Protein AF-A0A060C043-F1 (afdb_monomer_lite)

Sequence (133 aa):
FRLAREWHRTLWEQGVATDIVGVEADLSEYSVVIVPGVVIDYPQLAERARGAAERGAQVIVVTPTALITPELEALRGGYLGSWRELLGVTVTDLYGLTAGDYEHDPAAVARVRTEQTDVRDGLVNRLSRAVVT

InterPro domains:
  IPR013738 Beta-galactosidase trimerisation [PF08532] (4-99)
  IPR029062 Class I glutamine amidotransferase-like [G3DSA:3.40.50.880] (1-130)
  IPR029062 Class I glutamine amidotransferase-like [SSF52317] (2-101)

pLDDT: mean 78.13, std 23.01, range [30.61, 98.0]

Secondary structure (DSSP, 8-state):
-HHHHHHHHHHHHTT-------TTS--TT-SEEEEE---B--HHHHHHHHHHHHTT-EEEEESSSS-B-TTSPBPTTSBSGGGHHHHTEEE---EEEPGGGTTT-TTGGG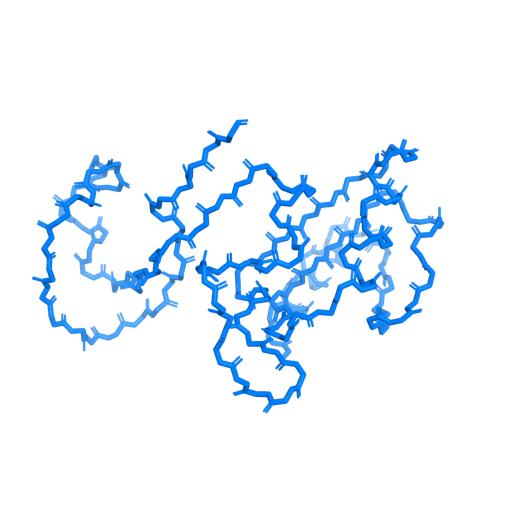T--S------S--EEE---EEE-

Radius of gyration: 16.43 Å; chains: 1; bounding box: 37×33×45 Å

Organism: NCBI:txid1017339

Structure (mmCIF, N/CA/C/O backbone):
data_AF-A0A060C043-F1
#
_entry.id   AF-A0A060C043-F1
#
loop_
_atom_site.group_PDB
_atom_site.id
_atom_site.type_symbol
_atom_site.label_atom_id
_atom_site.label_alt_id
_atom_site.label_comp_id
_atom_site.label_asym_id
_atom_site.label_entity_id
_atom_site.label_seq_id
_atom_site.pdbx_PDB_ins_code
_atom_site.Cartn_x
_atom_site.Cartn_y
_atom_site.Cartn_z
_atom_site.occupancy
_atom_site.B_iso_or_equiv
_atom_site.auth_seq_id
_atom_site.auth_comp_id
_atom_site.auth_asym_id
_atom_site.auth_atom_id
_atom_site.pdbx_PDB_model_num
ATOM 1 N N . PHE A 1 1 ? 7.066 12.088 -2.461 1.00 65.88 1 PHE A N 1
ATOM 2 C CA . PHE A 1 1 ? 6.167 11.888 -1.299 1.00 65.88 1 PHE A CA 1
ATOM 3 C C . PHE A 1 1 ? 4.818 12.626 -1.385 1.00 65.88 1 PHE A C 1
ATOM 5 O O . PHE A 1 1 ? 4.243 12.922 -0.345 1.00 65.88 1 PHE A O 1
ATOM 12 N N . ARG A 1 2 ? 4.262 12.933 -2.571 1.00 88.25 2 ARG A N 1
ATOM 13 C CA . ARG A 1 2 ? 2.961 13.633 -2.648 1.00 88.25 2 ARG A CA 1
ATOM 14 C C . ARG A 1 2 ? 1.807 12.753 -2.144 1.00 88.25 2 ARG A C 1
ATOM 16 O O . ARG A 1 2 ? 1.113 13.167 -1.228 1.00 88.25 2 ARG A O 1
ATOM 23 N N . LEU A 1 3 ? 1.693 11.528 -2.665 1.00 90.06 3 LEU A N 1
ATOM 24 C CA . LEU A 1 3 ? 0.613 10.592 -2.319 1.00 90.06 3 LEU A CA 1
ATOM 25 C C . LEU A 1 3 ? 0.541 10.310 -0.812 1.00 90.06 3 LEU A C 1
ATOM 27 O O . LEU A 1 3 ? -0.527 10.403 -0.224 1.00 90.06 3 LEU A O 1
ATOM 31 N N . ALA A 1 4 ? 1.679 10.044 -0.163 1.00 91.25 4 ALA A N 1
ATOM 32 C CA . ALA A 1 4 ? 1.723 9.832 1.287 1.00 91.25 4 ALA A CA 1
ATOM 33 C C . ALA A 1 4 ? 1.183 11.038 2.079 1.00 91.25 4 ALA A C 1
ATOM 35 O O . ALA A 1 4 ? 0.445 10.864 3.043 1.00 91.25 4 ALA A O 1
ATOM 36 N N . ARG A 1 5 ? 1.503 12.269 1.649 1.00 93.62 5 ARG A N 1
ATOM 37 C CA . ARG A 1 5 ? 0.984 13.494 2.278 1.00 93.62 5 ARG A CA 1
ATOM 38 C C . ARG A 1 5 ? -0.510 13.680 2.043 1.00 93.62 5 ARG A C 1
ATOM 40 O O . ARG A 1 5 ? -1.193 14.155 2.939 1.00 93.62 5 ARG A O 1
ATOM 47 N N . GLU A 1 6 ? -1.006 13.336 0.858 1.00 94.81 6 GLU A N 1
ATOM 48 C CA . GLU A 1 6 ? -2.434 13.422 0.534 1.00 94.81 6 GLU A CA 1
ATOM 49 C C . GLU A 1 6 ? -3.251 12.448 1.384 1.00 94.81 6 GLU A C 1
ATOM 51 O O . GLU A 1 6 ? -4.196 12.885 2.034 1.00 94.81 6 GLU A O 1
ATOM 56 N N . TRP A 1 7 ? -2.827 11.184 1.475 1.00 94.94 7 TRP A N 1
ATOM 57 C CA . TRP A 1 7 ? -3.446 10.191 2.358 1.00 94.94 7 TRP A CA 1
ATOM 58 C C . TRP A 1 7 ? -3.413 10.616 3.821 1.00 94.94 7 TRP A C 1
ATOM 60 O O . TRP A 1 7 ? -4.452 10.621 4.478 1.00 94.94 7 TRP A O 1
ATOM 70 N N . HIS A 1 8 ? -2.241 11.026 4.316 1.00 95.50 8 HIS A N 1
ATOM 71 C CA . HIS A 1 8 ? -2.107 11.503 5.689 1.00 95.50 8 HIS A CA 1
ATOM 72 C C . HIS A 1 8 ? -3.032 12.692 5.958 1.00 95.50 8 HIS A C 1
ATOM 74 O O . HIS A 1 8 ? -3.733 12.705 6.962 1.00 95.50 8 HIS A O 1
ATOM 80 N N . ARG A 1 9 ? -3.066 13.693 5.067 1.00 96.38 9 ARG A N 1
ATOM 81 C CA . ARG A 1 9 ? -3.946 14.858 5.220 1.00 96.38 9 ARG A CA 1
ATOM 82 C C . ARG A 1 9 ? -5.411 14.437 5.293 1.00 96.38 9 ARG A C 1
ATOM 84 O O . ARG A 1 9 ? -6.094 14.876 6.205 1.00 96.38 9 ARG A O 1
ATOM 91 N N . THR A 1 10 ? -5.876 13.586 4.380 1.00 96.69 10 THR A N 1
ATOM 92 C CA . THR A 1 10 ? -7.267 13.118 4.387 1.00 96.69 10 THR A CA 1
ATOM 93 C C . THR A 1 10 ? -7.603 12.378 5.680 1.00 96.69 10 THR A C 1
ATOM 95 O O . THR A 1 10 ? -8.637 12.650 6.275 1.00 96.69 10 THR A O 1
ATOM 98 N N . LEU A 1 11 ? -6.731 11.489 6.159 1.00 95.94 11 LEU A N 1
ATOM 99 C CA . LEU A 1 11 ? -6.954 10.752 7.409 1.00 95.94 11 LEU A CA 1
ATOM 100 C C . LEU A 1 11 ? -6.943 11.681 8.628 1.00 95.94 11 LEU A C 1
ATOM 102 O O . LEU A 1 11 ? -7.825 11.591 9.481 1.00 95.94 11 LEU A O 1
ATOM 106 N N . TRP A 1 12 ? -6.014 12.636 8.657 1.00 96.69 12 TRP A N 1
ATOM 107 C CA . TRP A 1 12 ? -5.928 13.656 9.697 1.00 96.69 12 TRP A CA 1
ATOM 108 C C . TRP A 1 12 ? -7.176 14.549 9.743 1.00 96.69 12 TRP A C 1
ATOM 110 O O . TRP A 1 12 ? -7.725 14.776 10.818 1.00 96.69 12 TRP A O 1
ATOM 120 N N . GLU A 1 13 ? -7.676 14.997 8.588 1.00 97.88 13 GLU A N 1
ATOM 121 C CA . GLU A 1 13 ? -8.921 15.775 8.476 1.00 97.88 13 GLU A CA 1
ATOM 122 C C . GLU A 1 13 ? -10.149 14.988 8.962 1.00 97.88 13 GLU A C 1
ATOM 124 O O . GLU A 1 13 ? -11.122 15.587 9.413 1.00 97.88 13 GLU A O 1
ATOM 129 N N . GLN A 1 14 ? -10.104 13.654 8.905 1.00 97.62 14 GLN A N 1
ATOM 130 C CA . GLN A 1 14 ? -11.138 12.767 9.450 1.00 97.62 14 GLN A CA 1
ATOM 131 C C . GLN A 1 14 ? -10.890 12.360 10.916 1.00 97.62 14 GLN A C 1
ATOM 133 O O . GLN A 1 14 ? -11.644 11.558 11.464 1.00 97.62 14 GLN A O 1
ATOM 138 N N . GLY A 1 15 ? -9.852 12.893 11.568 1.00 97.38 15 GLY A N 1
ATOM 139 C CA . GLY A 1 15 ? -9.527 12.585 12.964 1.00 97.38 15 GLY A CA 1
ATOM 140 C C . GLY A 1 15 ? -8.939 11.188 13.187 1.00 97.38 15 GLY A C 1
ATOM 141 O O . GLY A 1 15 ? -8.943 10.699 14.316 1.00 97.38 15 GLY A O 1
ATOM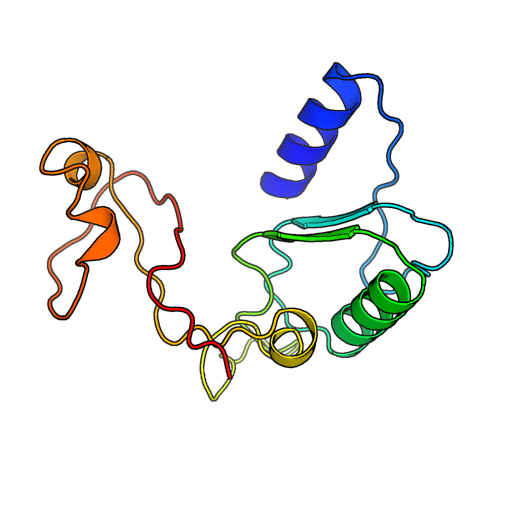 142 N N . VAL A 1 16 ? -8.434 10.536 12.138 1.00 96.88 16 VAL A N 1
ATOM 143 C CA . VAL A 1 16 ? -7.773 9.229 12.231 1.00 96.88 16 VAL A CA 1
ATOM 144 C C . VAL A 1 16 ? -6.282 9.444 12.484 1.00 96.88 16 VAL A C 1
ATOM 146 O O . VAL A 1 16 ? -5.582 10.021 11.653 1.00 96.88 16 VAL A O 1
ATOM 149 N N . ALA A 1 17 ? -5.786 8.982 13.634 1.00 95.50 17 ALA A N 1
ATOM 150 C CA . ALA A 1 17 ? -4.356 8.988 13.931 1.00 95.50 17 ALA A CA 1
ATOM 151 C C . ALA A 1 17 ? -3.629 7.944 13.068 1.00 95.50 17 ALA A C 1
ATOM 153 O O . ALA A 1 17 ? -4.086 6.808 12.945 1.00 95.50 17 ALA A O 1
ATOM 154 N N . THR A 1 18 ? -2.506 8.334 12.466 1.00 96.38 18 THR A N 1
ATOM 155 C CA . THR A 1 18 ? -1.747 7.487 11.538 1.00 96.38 18 THR A CA 1
ATOM 156 C C . THR A 1 18 ? -0.254 7.664 11.730 1.00 96.38 18 THR A C 1
ATOM 158 O O . THR A 1 18 ? 0.213 8.800 11.834 1.00 96.38 18 THR A O 1
ATOM 161 N N . ASP A 1 19 ? 0.488 6.568 11.637 1.00 96.94 19 ASP A N 1
ATOM 162 C CA . ASP A 1 19 ? 1.946 6.595 11.617 1.00 96.94 19 ASP A CA 1
ATOM 163 C C . ASP A 1 19 ? 2.476 6.588 10.179 1.00 96.94 19 ASP A C 1
ATOM 165 O O . ASP A 1 19 ? 1.931 5.929 9.292 1.00 96.94 19 ASP A O 1
ATOM 169 N N . ILE A 1 20 ? 3.579 7.305 9.945 1.00 95.75 20 ILE A N 1
ATOM 170 C CA . ILE A 1 20 ? 4.362 7.196 8.709 1.00 95.75 20 ILE A CA 1
ATOM 171 C C . ILE A 1 20 ? 5.607 6.381 9.031 1.00 95.75 20 ILE A C 1
ATOM 173 O O . ILE A 1 20 ? 6.514 6.861 9.710 1.00 95.75 20 ILE A O 1
ATOM 177 N N . VAL A 1 21 ? 5.653 5.158 8.516 1.00 96.62 21 VAL A N 1
ATOM 178 C CA . VAL A 1 21 ? 6.720 4.198 8.803 1.00 96.62 21 VAL A CA 1
ATOM 179 C C . VAL A 1 21 ? 7.554 3.879 7.561 1.00 96.62 21 VAL A C 1
ATOM 181 O O . VAL A 1 21 ? 7.132 4.101 6.424 1.00 96.62 21 VAL A O 1
ATOM 184 N N . GLY A 1 22 ? 8.777 3.391 7.779 1.00 95.19 22 GLY A N 1
ATOM 185 C CA . GLY A 1 22 ? 9.662 2.940 6.704 1.00 95.19 22 GLY A CA 1
ATOM 186 C C . GLY A 1 22 ? 9.248 1.581 6.133 1.00 95.19 22 GLY A C 1
ATOM 187 O O . GLY A 1 22 ? 8.489 0.841 6.751 1.00 95.19 22 GLY A O 1
ATOM 188 N N . VAL A 1 23 ? 9.801 1.220 4.971 1.00 95.44 23 VAL A N 1
ATOM 189 C CA . VAL A 1 23 ? 9.475 -0.045 4.279 1.00 95.44 23 VAL A CA 1
ATOM 190 C C . VAL A 1 23 ? 9.848 -1.302 5.073 1.00 95.44 23 VAL A C 1
ATOM 192 O O . VAL A 1 23 ? 9.302 -2.364 4.792 1.00 95.44 23 VAL A O 1
ATOM 195 N N . GLU A 1 24 ? 10.729 -1.186 6.073 1.00 96.88 24 GLU A N 1
ATOM 196 C CA . GLU A 1 24 ? 11.155 -2.279 6.963 1.00 96.88 24 GLU A CA 1
ATOM 197 C C . GLU A 1 24 ? 10.374 -2.376 8.279 1.00 96.88 24 GLU A C 1
ATOM 199 O O . GLU A 1 24 ? 10.691 -3.221 9.112 1.00 96.88 24 GLU A O 1
ATOM 204 N N . ALA A 1 25 ? 9.380 -1.512 8.495 1.00 97.19 25 ALA A N 1
ATOM 205 C CA . ALA A 1 25 ? 8.623 -1.505 9.739 1.00 97.19 25 ALA A CA 1
ATOM 206 C C . ALA A 1 25 ? 7.818 -2.796 9.940 1.00 97.19 25 ALA A C 1
ATOM 208 O O . ALA A 1 25 ? 7.356 -3.418 8.979 1.00 97.19 25 ALA A O 1
ATOM 209 N N . ASP A 1 26 ? 7.627 -3.169 11.207 1.00 96.81 26 ASP A N 1
ATOM 210 C CA . ASP A 1 26 ? 6.650 -4.191 11.559 1.00 96.81 26 ASP A CA 1
ATOM 211 C C . ASP A 1 26 ? 5.237 -3.653 11.304 1.00 96.81 26 ASP A C 1
ATOM 213 O O . ASP A 1 26 ? 4.910 -2.521 11.658 1.00 96.81 26 ASP A O 1
ATOM 217 N N . LEU A 1 27 ? 4.415 -4.478 10.659 1.00 97.94 27 LEU A N 1
ATOM 218 C CA . LEU A 1 27 ? 3.039 -4.158 10.296 1.00 97.94 27 LEU A CA 1
ATOM 219 C C . LEU A 1 27 ? 2.017 -4.920 11.157 1.00 97.94 27 LEU A C 1
ATOM 221 O O . LEU A 1 27 ? 0.831 -4.947 10.836 1.00 97.94 27 LEU A O 1
ATOM 225 N N . SER A 1 28 ? 2.468 -5.610 12.208 1.00 95.69 28 SER A N 1
ATOM 226 C CA . SER A 1 28 ? 1.635 -6.484 13.040 1.00 95.69 28 SER A CA 1
ATOM 227 C C . SER A 1 28 ? 0.557 -5.760 13.844 1.00 95.69 28 SER A C 1
ATOM 229 O O . SER A 1 28 ? -0.517 -6.330 14.031 1.00 95.69 28 SER A O 1
ATOM 231 N N . GLU A 1 29 ? 0.799 -4.509 14.236 1.00 95.56 29 GLU A N 1
ATOM 232 C CA . GLU A 1 29 ? -0.109 -3.721 15.080 1.00 95.56 29 GLU A CA 1
ATOM 233 C C . GLU A 1 29 ? -1.129 -2.879 14.290 1.00 95.56 29 GLU A C 1
ATOM 235 O O . GLU A 1 29 ? -2.016 -2.263 14.882 1.00 95.56 29 GLU A O 1
ATOM 240 N N . TYR A 1 30 ? -1.041 -2.849 12.956 1.00 97.62 30 TYR A N 1
ATOM 241 C CA . TYR A 1 30 ? -1.891 -1.993 12.125 1.00 97.62 30 TYR A CA 1
ATOM 242 C C . TYR A 1 30 ? -3.101 -2.741 11.559 1.00 97.62 30 TYR A C 1
ATOM 244 O O . TYR A 1 30 ? -2.962 -3.698 10.802 1.00 97.62 30 TYR A O 1
ATOM 252 N N . SER A 1 31 ? -4.304 -2.230 11.837 1.00 96.56 31 SER A N 1
ATOM 253 C CA . SER A 1 31 ? -5.555 -2.725 11.234 1.00 96.56 31 SER A CA 1
ATOM 254 C C . SER A 1 31 ? -5.754 -2.275 9.781 1.00 96.56 31 SER A C 1
ATOM 256 O O . SER A 1 31 ? -6.536 -2.876 9.046 1.00 96.56 31 SER A O 1
ATOM 258 N N . VAL A 1 32 ? -5.075 -1.204 9.361 1.00 97.38 32 VAL A N 1
ATOM 259 C CA . VAL A 1 32 ? -5.085 -0.688 7.986 1.00 97.38 32 VAL A CA 1
ATOM 260 C C . VAL A 1 32 ? -3.662 -0.300 7.599 1.00 97.38 32 VAL A C 1
ATOM 262 O O . VAL A 1 32 ? -3.016 0.471 8.305 1.00 97.38 32 VAL A O 1
ATOM 265 N N . VAL A 1 33 ? -3.193 -0.801 6.459 1.00 98.00 33 VAL A N 1
ATOM 266 C CA . VAL A 1 33 ? -1.888 -0.485 5.874 1.00 98.00 33 VAL A CA 1
ATOM 267 C C . VAL A 1 33 ? -2.106 0.145 4.506 1.00 98.00 33 VAL A C 1
ATOM 269 O O . VAL A 1 33 ? -2.744 -0.441 3.634 1.00 98.00 33 VAL A O 1
ATOM 272 N N . ILE A 1 34 ? -1.546 1.333 4.296 1.00 96.94 34 ILE A N 1
ATOM 273 C CA . ILE A 1 34 ? -1.605 2.039 3.014 1.00 96.94 34 ILE A CA 1
ATOM 274 C C . ILE A 1 34 ? -0.194 2.101 2.441 1.00 96.94 34 ILE A C 1
ATOM 276 O O . ILE A 1 34 ? 0.732 2.553 3.111 1.00 96.94 34 ILE A O 1
ATOM 280 N N . VAL A 1 35 ? -0.037 1.683 1.186 1.00 96.62 35 VAL A N 1
ATOM 281 C CA . VAL A 1 35 ? 1.227 1.698 0.438 1.00 96.62 35 VAL A CA 1
ATOM 282 C C . VAL A 1 35 ? 1.110 2.744 -0.677 1.00 96.62 35 VAL A C 1
ATOM 284 O O . VAL A 1 35 ? 0.654 2.440 -1.786 1.00 96.62 35 VAL A O 1
ATOM 287 N N . PRO A 1 36 ? 1.446 4.019 -0.393 1.00 94.12 36 PRO A N 1
ATOM 288 C CA . PRO A 1 36 ? 1.156 5.128 -1.291 1.00 94.12 36 PRO A CA 1
ATOM 289 C C . PRO A 1 36 ? 2.266 5.328 -2.333 1.00 94.12 36 PRO A C 1
ATOM 291 O O . PRO A 1 36 ? 3.068 6.260 -2.231 1.00 94.12 36 PRO A O 1
ATOM 294 N N . GLY A 1 37 ? 2.287 4.480 -3.364 1.00 91.06 37 GLY A N 1
ATOM 295 C CA . GLY A 1 37 ? 3.166 4.647 -4.525 1.00 91.06 37 GLY A CA 1
ATOM 296 C C . GLY A 1 37 ? 4.646 4.397 -4.223 1.00 91.06 37 GLY A C 1
ATOM 297 O O . GLY A 1 37 ? 5.496 5.227 -4.553 1.00 91.06 37 GLY A O 1
ATOM 298 N N . VAL A 1 38 ? 4.958 3.277 -3.562 1.00 93.75 38 VAL A N 1
ATOM 299 C CA . VAL A 1 38 ? 6.345 2.850 -3.306 1.00 93.75 38 VAL A CA 1
ATOM 300 C C . VAL A 1 38 ? 6.914 2.246 -4.588 1.00 93.75 38 VAL A C 1
ATOM 302 O O . VAL A 1 38 ? 6.747 1.064 -4.853 1.00 93.75 38 VAL A O 1
ATOM 305 N N . VAL A 1 39 ? 7.539 3.079 -5.421 1.00 92.62 39 VAL A N 1
ATOM 306 C CA . VAL A 1 39 ? 7.940 2.731 -6.801 1.00 92.62 39 VAL A CA 1
ATOM 307 C C . VAL A 1 39 ? 8.896 1.535 -6.884 1.00 92.62 39 VAL A C 1
ATOM 309 O O . VAL A 1 39 ? 8.849 0.797 -7.864 1.00 92.62 39 VAL A O 1
ATOM 312 N N . ILE A 1 40 ? 9.739 1.326 -5.876 1.00 95.12 40 ILE A N 1
ATOM 313 C CA . ILE A 1 40 ? 10.669 0.194 -5.821 1.00 95.12 40 ILE A CA 1
ATOM 314 C C . ILE A 1 40 ? 9.939 -1.044 -5.287 1.00 95.12 40 ILE A C 1
ATOM 316 O O . ILE A 1 40 ? 9.182 -0.961 -4.321 1.00 95.12 40 ILE A O 1
ATOM 320 N N . ASP A 1 41 ? 10.175 -2.192 -5.913 1.00 94.94 41 ASP A N 1
ATOM 321 C CA . ASP A 1 41 ? 9.711 -3.485 -5.433 1.00 94.94 41 ASP A CA 1
ATOM 322 C C . ASP A 1 41 ? 10.591 -3.966 -4.276 1.00 94.94 41 ASP A C 1
ATOM 324 O O . ASP A 1 41 ? 11.764 -4.291 -4.460 1.00 94.94 41 ASP A O 1
ATOM 328 N N . TYR A 1 42 ? 10.008 -3.998 -3.080 1.00 96.00 42 TYR A N 1
ATOM 329 C CA . TYR A 1 42 ? 10.609 -4.576 -1.883 1.00 96.00 42 TYR A CA 1
ATOM 330 C C . TYR A 1 42 ? 9.846 -5.859 -1.528 1.00 96.00 42 TYR A C 1
ATOM 332 O O . TYR A 1 42 ? 8.793 -5.767 -0.888 1.00 96.00 42 TYR A O 1
ATOM 340 N N . PRO A 1 43 ? 10.352 -7.052 -1.895 1.00 95.19 43 PRO A N 1
ATOM 341 C CA . PRO A 1 43 ? 9.653 -8.314 -1.647 1.00 95.19 43 PRO A CA 1
ATOM 342 C C . PRO A 1 43 ? 9.281 -8.537 -0.179 1.00 95.19 43 PRO A C 1
ATOM 344 O O . PRO A 1 43 ? 8.199 -9.025 0.131 1.00 95.19 43 PRO A O 1
ATOM 347 N N . GLN A 1 44 ? 10.143 -8.110 0.743 1.00 97.19 44 GLN A N 1
ATOM 348 C CA . GLN A 1 44 ? 9.912 -8.226 2.181 1.00 97.19 44 GLN A CA 1
ATOM 349 C C . GLN A 1 44 ? 8.763 -7.328 2.660 1.00 97.19 44 GLN A C 1
ATOM 351 O O . GLN A 1 44 ? 8.056 -7.688 3.599 1.00 97.19 44 GLN A O 1
ATOM 356 N N . LEU A 1 45 ? 8.537 -6.178 2.015 1.00 97.44 45 LEU A N 1
ATOM 357 C CA . LEU A 1 45 ? 7.391 -5.323 2.320 1.00 97.44 45 LEU A CA 1
ATOM 358 C C . LEU A 1 45 ? 6.083 -5.971 1.850 1.00 97.44 45 LEU A C 1
ATOM 360 O O . LEU A 1 45 ? 5.119 -5.978 2.613 1.00 97.44 45 LEU A O 1
ATOM 364 N N . ALA A 1 46 ? 6.054 -6.533 0.637 1.00 96.44 46 ALA A N 1
ATOM 365 C CA . ALA A 1 46 ? 4.885 -7.256 0.134 1.00 96.44 46 ALA A CA 1
ATOM 366 C C . ALA A 1 46 ? 4.546 -8.458 1.028 1.00 96.44 46 ALA A C 1
ATOM 368 O O . ALA A 1 46 ? 3.386 -8.662 1.379 1.00 96.44 46 ALA A O 1
ATOM 369 N N . GLU A 1 47 ? 5.565 -9.186 1.483 1.00 97.69 47 GLU A N 1
ATOM 370 C CA . GLU A 1 47 ? 5.413 -10.311 2.404 1.00 97.69 47 GLU A CA 1
ATOM 371 C C . GLU A 1 47 ? 4.862 -9.884 3.776 1.00 97.69 47 GLU A C 1
ATOM 373 O O . GLU A 1 47 ? 3.913 -10.480 4.289 1.00 97.69 47 GLU A O 1
ATOM 378 N N . ARG A 1 48 ? 5.384 -8.798 4.364 1.00 97.88 48 ARG A N 1
ATOM 379 C CA . ARG A 1 48 ? 4.839 -8.240 5.616 1.00 97.88 48 ARG A CA 1
ATOM 380 C C . ARG A 1 48 ? 3.395 -7.769 5.451 1.00 97.88 48 ARG A C 1
ATOM 382 O O . ARG A 1 48 ? 2.581 -7.984 6.350 1.00 97.88 48 ARG A O 1
ATOM 389 N N . ALA A 1 49 ? 3.068 -7.153 4.315 1.00 97.69 49 ALA A N 1
ATOM 390 C CA . ALA A 1 49 ? 1.708 -6.729 4.000 1.00 97.69 49 ALA A CA 1
ATOM 391 C C . ALA A 1 49 ? 0.764 -7.931 3.839 1.00 97.69 49 ALA A C 1
ATOM 393 O O . ALA A 1 49 ? -0.350 -7.902 4.359 1.00 97.69 49 ALA A O 1
ATOM 394 N N . ARG A 1 50 ? 1.225 -9.016 3.206 1.00 97.19 50 ARG A N 1
ATOM 395 C CA . ARG A 1 50 ? 0.487 -10.281 3.107 1.00 97.19 50 ARG A CA 1
ATOM 396 C C . ARG A 1 50 ? 0.203 -10.856 4.491 1.00 97.19 50 ARG A C 1
ATOM 398 O O . ARG A 1 50 ? -0.951 -11.122 4.810 1.00 97.19 50 ARG A O 1
ATOM 405 N N . GLY A 1 51 ? 1.216 -10.925 5.354 1.00 97.31 51 GLY A N 1
ATOM 406 C CA . GLY A 1 51 ? 1.033 -11.353 6.741 1.00 97.31 51 GLY A CA 1
ATOM 407 C C . GLY A 1 51 ? 0.062 -10.461 7.529 1.00 97.31 51 GLY A C 1
ATOM 408 O O . GLY A 1 51 ? -0.694 -10.963 8.357 1.00 97.31 51 GLY A O 1
ATOM 409 N N . ALA A 1 52 ? 0.045 -9.146 7.283 1.00 97.81 52 ALA A N 1
ATOM 410 C CA . ALA A 1 52 ? -0.939 -8.244 7.888 1.00 97.81 52 ALA A CA 1
ATOM 411 C C . ALA A 1 52 ? -2.365 -8.546 7.403 1.00 97.81 52 ALA A C 1
ATOM 413 O O . ALA A 1 52 ? -3.275 -8.653 8.227 1.00 97.81 52 ALA A O 1
ATOM 414 N N . ALA A 1 53 ? -2.550 -8.760 6.098 1.00 97.00 53 ALA A N 1
ATOM 415 C CA . ALA A 1 53 ? -3.840 -9.138 5.526 1.00 97.00 53 ALA A CA 1
ATOM 416 C C . ALA A 1 53 ? -4.364 -10.465 6.098 1.00 97.00 53 ALA A C 1
ATOM 418 O O . ALA A 1 53 ? -5.529 -10.556 6.476 1.00 97.00 53 ALA A O 1
ATOM 419 N N . GLU A 1 54 ? -3.497 -11.469 6.253 1.00 96.50 54 GLU A N 1
ATOM 420 C CA . GLU A 1 54 ? -3.852 -12.762 6.857 1.00 96.50 54 GLU A CA 1
ATOM 421 C C . GLU A 1 54 ? -4.298 -12.646 8.319 1.00 96.50 54 GLU A C 1
ATOM 423 O O . GLU A 1 54 ? -5.155 -13.407 8.767 1.00 96.50 54 GLU A O 1
ATOM 428 N N . ARG A 1 55 ? -3.762 -11.670 9.062 1.00 96.88 55 ARG A N 1
ATOM 429 C CA . ARG A 1 55 ? -4.210 -11.348 10.428 1.00 96.88 55 ARG A CA 1
ATOM 430 C C . ARG A 1 55 ? -5.512 -10.538 10.469 1.00 96.88 55 ARG A C 1
ATOM 432 O O . ARG A 1 55 ? -6.030 -10.297 11.556 1.00 96.88 55 ARG A O 1
ATOM 439 N N . GLY A 1 56 ? -6.044 -10.129 9.318 1.00 96.56 56 GLY A N 1
ATOM 440 C CA . GLY A 1 56 ? -7.296 -9.381 9.195 1.00 96.56 56 GLY A CA 1
ATOM 441 C C . GLY A 1 56 ? -7.134 -7.877 8.959 1.00 96.56 56 GLY A C 1
ATOM 442 O O . GLY A 1 56 ? -8.134 -7.161 8.993 1.00 96.56 56 GLY A O 1
ATOM 443 N N . ALA A 1 57 ? -5.917 -7.381 8.713 1.00 97.88 57 ALA A N 1
ATOM 444 C CA . ALA A 1 57 ? -5.716 -5.984 8.335 1.00 97.88 57 ALA A CA 1
ATOM 445 C C . ALA A 1 57 ? -6.181 -5.716 6.894 1.00 97.88 57 ALA A C 1
ATOM 447 O O . ALA A 1 57 ? -6.086 -6.575 6.017 1.00 97.88 57 ALA A O 1
ATOM 448 N N . GLN A 1 58 ? -6.627 -4.493 6.613 1.00 97.62 58 GLN A N 1
ATOM 449 C CA . GLN A 1 58 ? -6.872 -4.054 5.238 1.00 97.62 58 GLN A CA 1
ATOM 450 C C . GLN A 1 58 ? -5.594 -3.482 4.627 1.00 97.62 58 GLN A C 1
ATOM 452 O O . GLN A 1 58 ? -4.979 -2.587 5.203 1.00 97.62 58 GLN A O 1
ATOM 457 N N . VAL A 1 59 ? -5.218 -3.958 3.438 1.00 97.06 59 VAL A N 1
ATOM 458 C CA . VAL A 1 59 ? -4.043 -3.465 2.706 1.00 97.06 59 VAL A CA 1
ATOM 459 C C . VAL A 1 59 ? -4.490 -2.718 1.455 1.00 97.06 59 VAL A C 1
ATOM 461 O O . VAL A 1 59 ? -5.126 -3.286 0.570 1.00 97.06 59 VAL A O 1
ATOM 464 N N . ILE A 1 60 ? -4.135 -1.438 1.373 1.00 95.94 60 ILE A N 1
ATOM 465 C CA . ILE A 1 60 ? -4.449 -0.558 0.246 1.00 95.94 60 ILE A CA 1
ATOM 466 C C . ILE A 1 60 ? -3.153 -0.242 -0.496 1.00 95.94 60 ILE A C 1
ATOM 468 O O . ILE A 1 60 ? -2.288 0.464 0.020 1.00 95.94 60 ILE A O 1
ATOM 472 N N . VAL A 1 61 ? -3.030 -0.727 -1.731 1.00 93.25 61 VAL A N 1
ATOM 473 C CA . VAL A 1 61 ? -1.866 -0.465 -2.588 1.00 93.25 61 VAL A CA 1
ATOM 474 C C . VAL A 1 61 ? -2.241 0.533 -3.672 1.00 93.25 61 VAL A C 1
ATOM 476 O O . VAL A 1 61 ? -3.170 0.315 -4.447 1.00 93.25 61 VAL A O 1
ATOM 479 N N . VAL A 1 62 ? -1.508 1.644 -3.732 1.00 89.81 62 VAL A N 1
ATOM 480 C CA . VAL A 1 62 ? -1.787 2.740 -4.665 1.00 89.81 62 VAL A CA 1
ATOM 481 C C . VAL A 1 62 ? -0.707 2.790 -5.737 1.00 89.81 62 VAL A C 1
ATOM 483 O O . VAL A 1 62 ? 0.486 2.670 -5.453 1.00 89.81 62 VAL A O 1
ATOM 486 N N . THR A 1 63 ? -1.118 2.989 -6.987 1.00 82.88 63 THR A N 1
ATOM 487 C CA . THR A 1 63 ? -0.183 3.221 -8.096 1.00 82.88 63 THR A CA 1
ATOM 488 C C . THR A 1 63 ? 0.528 4.569 -7.895 1.00 82.88 63 THR A C 1
ATOM 490 O O . THR A 1 63 ? -0.137 5.541 -7.534 1.00 82.88 63 THR A O 1
ATOM 493 N N . PRO A 1 64 ? 1.846 4.695 -8.146 1.00 85.06 64 PRO A N 1
ATOM 494 C CA . PRO A 1 64 ? 2.753 3.696 -8.713 1.00 85.06 64 PRO A CA 1
ATOM 495 C C . PRO A 1 64 ? 3.617 2.963 -7.647 1.00 85.06 64 PRO A C 1
ATOM 497 O O . PRO A 1 64 ? 4.699 3.418 -7.308 1.00 85.06 64 PRO A O 1
ATOM 500 N N . THR A 1 65 ? 3.155 1.829 -7.104 1.00 89.88 65 THR A N 1
ATOM 501 C CA . THR A 1 65 ? 3.908 0.854 -6.275 1.00 89.88 65 THR A CA 1
ATOM 502 C C . THR A 1 65 ? 4.541 -0.319 -7.055 1.00 89.88 65 THR A C 1
ATOM 504 O O . THR A 1 65 ? 3.815 -0.987 -7.774 1.00 89.88 65 THR A O 1
ATOM 507 N N . ALA A 1 66 ? 5.829 -0.630 -6.871 1.00 92.69 66 ALA A N 1
ATOM 508 C CA . ALA A 1 66 ? 6.563 -1.759 -7.477 1.00 92.69 66 ALA A CA 1
ATOM 509 C C . ALA A 1 66 ? 6.631 -1.752 -9.022 1.00 92.69 66 ALA A C 1
ATOM 511 O O . ALA A 1 66 ? 6.033 -2.589 -9.696 1.00 92.69 66 ALA A O 1
ATOM 512 N N . LEU A 1 67 ? 7.358 -0.778 -9.585 1.00 90.31 67 LEU A N 1
ATOM 513 C CA . LEU A 1 67 ? 7.706 -0.660 -11.015 1.00 90.31 67 LEU A CA 1
ATOM 514 C C . LEU A 1 67 ? 9.112 -1.160 -11.327 1.00 90.31 67 LEU A C 1
ATOM 516 O O . LEU A 1 67 ? 9.351 -1.666 -12.424 1.00 90.31 67 LEU A O 1
ATOM 520 N N . ILE A 1 68 ? 10.035 -0.951 -10.393 1.00 92.88 68 ILE A N 1
ATOM 521 C CA . ILE A 1 68 ? 11.464 -1.176 -10.596 1.00 92.88 68 ILE A CA 1
ATOM 522 C C . ILE A 1 68 ? 12.051 -1.986 -9.447 1.00 92.88 68 ILE A C 1
ATOM 524 O O . ILE A 1 68 ? 11.521 -1.963 -8.338 1.00 92.88 68 ILE A O 1
ATOM 528 N N . THR A 1 69 ? 13.152 -2.678 -9.702 1.00 92.88 69 THR A N 1
ATOM 529 C CA . THR A 1 69 ? 13.956 -3.337 -8.671 1.00 92.88 69 THR A CA 1
ATOM 530 C C . THR A 1 69 ? 14.698 -2.299 -7.812 1.00 92.88 69 THR A C 1
ATOM 532 O O . THR A 1 69 ? 14.794 -1.126 -8.200 1.00 92.88 69 THR A O 1
ATOM 535 N N . PRO A 1 70 ? 15.259 -2.692 -6.654 1.00 92.94 70 PRO A N 1
ATOM 536 C CA . PRO A 1 70 ? 16.151 -1.830 -5.871 1.00 92.94 70 PRO A CA 1
ATOM 537 C C . PRO A 1 70 ? 17.363 -1.311 -6.661 1.00 92.94 70 PRO A C 1
ATOM 539 O O . PRO A 1 70 ? 17.845 -0.211 -6.401 1.00 92.94 70 PRO A O 1
ATOM 542 N N . GLU A 1 71 ? 17.805 -2.061 -7.671 1.00 94.88 71 GLU A N 1
ATOM 543 C CA . GLU A 1 71 ? 18.884 -1.714 -8.604 1.00 94.88 71 GLU A CA 1
ATOM 544 C C . GLU A 1 71 ? 18.434 -0.752 -9.721 1.00 94.88 71 GLU A C 1
ATOM 546 O O . GLU A 1 71 ? 19.213 -0.437 -10.618 1.00 94.88 71 GLU A O 1
ATOM 551 N N . LEU A 1 72 ? 17.197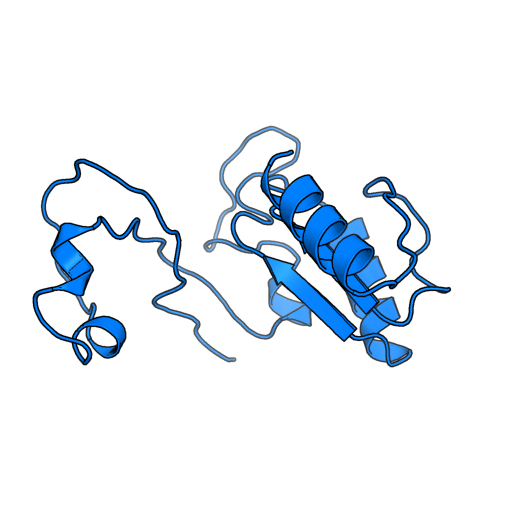 -0.245 -9.651 1.00 92.69 72 LEU A N 1
ATOM 552 C CA . LEU A 1 72 ? 16.579 0.670 -10.617 1.00 92.69 72 LEU A CA 1
ATOM 553 C C . LEU A 1 72 ? 16.333 0.052 -12.001 1.00 92.69 72 LEU A C 1
ATOM 555 O O . LEU A 1 72 ? 16.216 0.768 -12.998 1.00 92.69 72 LEU A O 1
ATOM 559 N N . GLU A 1 73 ? 16.204 -1.270 -12.068 1.00 92.50 73 GLU A N 1
ATOM 560 C CA . GLU A 1 73 ? 15.857 -1.975 -13.298 1.00 92.50 73 GLU A CA 1
ATOM 561 C C . GLU A 1 73 ? 14.343 -2.153 -13.411 1.00 92.50 73 GLU A C 1
ATOM 563 O O . GLU A 1 73 ? 13.651 -2.334 -12.414 1.00 92.50 73 GLU A O 1
ATOM 568 N N . ALA A 1 74 ? 13.798 -2.141 -14.627 1.00 88.44 74 ALA A N 1
ATOM 569 C CA . ALA A 1 74 ? 12.384 -2.445 -14.825 1.00 88.44 74 ALA A CA 1
ATOM 570 C C . ALA A 1 74 ? 12.064 -3.888 -14.399 1.00 88.44 74 ALA A C 1
ATOM 572 O O . ALA A 1 74 ? 12.795 -4.827 -14.733 1.00 88.44 74 ALA A O 1
ATOM 573 N N . LEU A 1 75 ? 10.933 -4.080 -13.716 1.00 87.38 75 LEU A N 1
ATOM 574 C CA . LEU A 1 75 ? 10.462 -5.421 -13.386 1.00 87.38 75 LEU A CA 1
ATOM 575 C C . LEU A 1 75 ? 10.102 -6.205 -14.649 1.00 87.38 75 LEU A C 1
ATOM 577 O O . LEU A 1 75 ? 9.417 -5.721 -15.552 1.00 87.38 75 LEU A O 1
ATOM 581 N N . ARG A 1 76 ? 10.529 -7.466 -14.688 1.00 82.44 76 ARG A N 1
ATOM 582 C CA . ARG A 1 76 ? 10.166 -8.399 -15.758 1.00 82.44 76 ARG A CA 1
ATOM 583 C C . ARG A 1 76 ? 8.806 -9.034 -15.448 1.00 82.44 76 ARG A C 1
ATOM 585 O O . ARG A 1 76 ? 8.487 -9.307 -14.292 1.00 82.44 76 ARG A O 1
ATOM 592 N N . GLY A 1 77 ? 8.000 -9.280 -16.482 1.00 75.75 77 GLY A N 1
ATOM 593 C CA . GLY A 1 77 ? 6.674 -9.902 -16.333 1.00 75.75 77 GLY A CA 1
ATOM 594 C C . GLY A 1 77 ? 5.541 -8.937 -15.960 1.00 75.75 77 GLY A C 1
ATOM 595 O O . GLY A 1 77 ? 4.476 -9.383 -15.548 1.00 75.75 77 GLY A O 1
ATOM 596 N N . GLY A 1 78 ? 5.761 -7.628 -16.112 1.00 73.69 78 GLY A N 1
ATOM 597 C CA . GLY A 1 78 ? 4.766 -6.582 -15.872 1.00 73.69 78 GLY A CA 1
ATOM 598 C C . GLY A 1 78 ? 5.027 -5.793 -14.593 1.00 73.69 78 GLY A C 1
ATOM 599 O O . GLY A 1 78 ? 6.075 -5.905 -13.959 1.00 73.69 78 GLY A O 1
ATOM 600 N N . TYR A 1 79 ? 4.031 -5.028 -14.180 1.00 75.38 79 TYR A N 1
ATOM 601 C CA . TYR A 1 79 ? 4.052 -4.173 -13.000 1.00 75.38 79 TYR A CA 1
ATOM 602 C C . TYR A 1 79 ? 3.521 -4.921 -11.751 1.00 75.38 79 TYR A C 1
ATOM 604 O O . TYR A 1 79 ? 2.988 -6.027 -11.885 1.00 75.38 79 TYR A O 1
ATOM 612 N N . LEU A 1 80 ? 3.711 -4.358 -10.551 1.00 88.50 80 LEU A N 1
ATOM 613 C CA . LEU A 1 80 ? 3.397 -4.898 -9.213 1.00 88.50 80 LEU A CA 1
ATOM 614 C C . LEU A 1 80 ? 4.355 -5.948 -8.636 1.00 88.50 80 LEU A C 1
ATOM 616 O O . LEU A 1 80 ? 4.310 -6.159 -7.431 1.00 88.50 80 LEU A O 1
ATOM 620 N N . GLY A 1 81 ? 5.241 -6.563 -9.424 1.00 89.94 81 GLY A N 1
ATOM 621 C CA . GLY A 1 81 ? 6.338 -7.387 -8.890 1.00 89.94 81 GLY A CA 1
ATOM 622 C C . GLY A 1 81 ? 5.903 -8.400 -7.826 1.00 89.94 81 GLY A C 1
ATOM 623 O O . GLY A 1 81 ? 5.022 -9.226 -8.078 1.00 89.94 81 GLY A O 1
ATOM 624 N N . SER A 1 82 ? 6.508 -8.297 -6.643 1.00 93.50 82 SER A N 1
ATOM 625 C CA . SER A 1 82 ? 6.219 -9.134 -5.470 1.00 93.50 82 SER A CA 1
ATOM 626 C C . SER A 1 82 ? 4.789 -9.014 -4.913 1.00 93.50 82 SER A C 1
ATOM 628 O O . SER A 1 82 ? 4.323 -9.908 -4.214 1.00 93.50 82 SER A O 1
ATOM 630 N N . TRP A 1 83 ? 4.040 -7.967 -5.264 1.00 93.50 83 TRP A N 1
ATOM 631 C CA . TRP A 1 83 ? 2.680 -7.725 -4.766 1.00 93.50 83 TRP A CA 1
ATOM 632 C C . TRP A 1 83 ? 1.596 -8.535 -5.476 1.00 93.50 83 TRP A C 1
ATOM 634 O O . TRP A 1 83 ? 0.458 -8.569 -5.006 1.00 93.50 83 TRP A O 1
ATOM 644 N N . ARG A 1 84 ? 1.911 -9.163 -6.616 1.00 88.75 84 ARG A N 1
ATOM 645 C CA . ARG A 1 84 ? 0.915 -9.866 -7.446 1.00 88.75 84 ARG A CA 1
ATOM 646 C C . ARG A 1 84 ? 0.192 -10.974 -6.697 1.00 88.75 84 ARG A C 1
ATOM 648 O O . ARG A 1 84 ? -1.002 -11.145 -6.903 1.00 88.75 84 ARG A O 1
ATOM 655 N N . GLU A 1 85 ? 0.907 -11.696 -5.840 1.00 86.94 85 GLU A N 1
ATOM 656 C CA . GLU A 1 85 ? 0.340 -12.795 -5.059 1.00 86.94 85 GLU A CA 1
ATOM 657 C C . GLU A 1 85 ? -0.694 -12.285 -4.051 1.00 86.94 85 GLU A C 1
ATOM 659 O O . GLU A 1 85 ? -1.820 -12.770 -4.031 1.00 86.94 85 GLU A O 1
ATOM 664 N N . LEU A 1 86 ? -0.350 -11.244 -3.284 1.00 89.69 86 LEU A N 1
ATOM 665 C CA . LEU A 1 86 ? -1.269 -10.631 -2.323 1.00 89.69 86 LEU A CA 1
ATOM 666 C C . LEU A 1 86 ? -2.491 -10.010 -3.009 1.00 89.69 86 LEU A C 1
ATOM 668 O O . LEU A 1 86 ? -3.613 -10.145 -2.531 1.00 89.69 86 LEU A O 1
ATOM 672 N N . LEU A 1 87 ? -2.276 -9.286 -4.108 1.00 89.50 87 LEU A N 1
ATOM 673 C CA . LEU A 1 87 ? -3.345 -8.532 -4.761 1.00 89.50 87 LEU A CA 1
ATOM 674 C C . LEU A 1 87 ? -4.182 -9.384 -5.724 1.00 89.50 87 LEU A C 1
ATOM 676 O O . LEU A 1 87 ? -5.246 -8.937 -6.146 1.00 89.50 87 LEU A O 1
ATOM 680 N N . GLY A 1 88 ? -3.702 -10.569 -6.110 1.00 85.81 88 GLY A N 1
ATOM 681 C CA . GLY A 1 88 ? -4.360 -11.442 -7.083 1.00 85.81 88 GLY A CA 1
ATOM 682 C C . GLY A 1 88 ? -4.486 -10.830 -8.482 1.00 85.81 88 GLY A C 1
ATOM 683 O O . GLY A 1 88 ? -5.324 -11.266 -9.268 1.00 85.81 88 GLY A O 1
ATOM 684 N N . VAL A 1 89 ? -3.694 -9.799 -8.802 1.00 84.12 89 VAL A N 1
ATOM 685 C CA . VAL A 1 89 ? -3.755 -9.082 -10.084 1.00 84.12 89 VAL A CA 1
ATOM 686 C C . VAL A 1 89 ? -2.388 -8.992 -10.744 1.00 84.12 89 VAL A C 1
ATOM 688 O O . VAL A 1 89 ? -1.381 -8.679 -10.109 1.00 84.12 89 VAL A O 1
ATOM 691 N N . THR A 1 90 ? -2.365 -9.191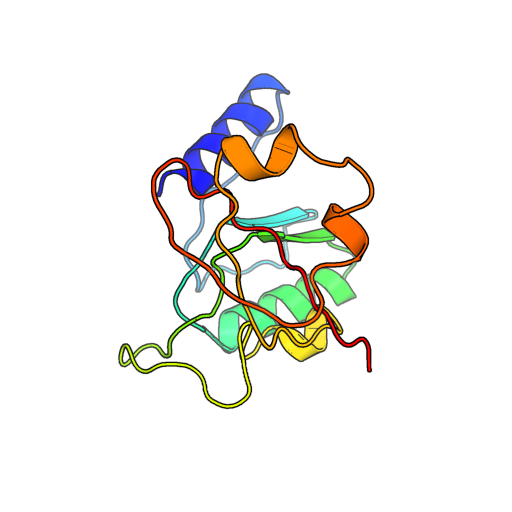 -12.061 1.00 80.50 90 THR A N 1
ATOM 692 C CA . THR A 1 90 ? -1.199 -8.894 -12.902 1.00 80.50 90 THR A CA 1
ATOM 693 C C . THR A 1 90 ? -1.486 -7.699 -13.798 1.00 80.50 90 THR A C 1
ATOM 695 O O . THR A 1 90 ? -2.469 -7.706 -14.541 1.00 80.50 90 THR A O 1
ATOM 698 N N . VAL A 1 91 ? -0.608 -6.694 -13.754 1.00 77.25 91 VAL A N 1
ATOM 699 C CA . VAL A 1 91 ? -0.693 -5.489 -14.589 1.00 77.25 91 VAL A CA 1
ATOM 700 C C . VAL A 1 91 ? 0.323 -5.574 -15.710 1.00 77.25 91 VAL A C 1
ATOM 702 O O . VAL A 1 91 ? 1.527 -5.644 -15.456 1.00 77.25 91 VAL A O 1
ATOM 705 N N . THR A 1 92 ? -0.154 -5.552 -16.949 1.00 73.81 92 THR A N 1
ATOM 706 C CA . THR A 1 92 ? 0.721 -5.642 -18.125 1.00 73.81 92 THR A CA 1
ATOM 707 C C . THR A 1 92 ? 1.077 -4.280 -18.704 1.00 73.81 92 THR A C 1
ATOM 709 O O . THR A 1 92 ? 2.176 -4.124 -19.220 1.00 73.81 92 THR A O 1
ATOM 712 N N . ASP A 1 93 ? 0.183 -3.297 -18.577 1.00 70.75 93 ASP A N 1
ATOM 713 C CA . ASP A 1 93 ? 0.298 -1.996 -19.233 1.00 70.75 93 ASP A CA 1
ATOM 714 C C . ASP A 1 93 ? -0.259 -0.890 -18.323 1.00 70.75 93 ASP A C 1
ATOM 716 O O . ASP A 1 93 ? -1.219 -1.107 -17.577 1.00 70.75 93 ASP A O 1
ATOM 720 N N . LEU A 1 94 ? 0.341 0.301 -18.389 1.00 68.25 94 LEU A N 1
ATOM 721 C CA . LEU A 1 94 ? -0.114 1.509 -17.699 1.00 68.25 94 LEU A CA 1
ATOM 722 C C . LEU A 1 94 ? -0.344 2.609 -18.733 1.00 68.25 94 LEU A C 1
ATOM 724 O O . LEU A 1 94 ? 0.532 2.882 -19.553 1.00 68.25 94 LEU A O 1
ATOM 728 N N . TYR A 1 95 ? -1.502 3.257 -18.659 1.00 67.94 95 TYR A N 1
ATOM 729 C CA . TYR A 1 95 ? -1.854 4.375 -19.525 1.00 67.94 95 TYR A CA 1
ATOM 730 C C . TYR A 1 95 ? -2.078 5.610 -18.664 1.00 67.94 95 TYR A C 1
ATOM 732 O O . TYR A 1 95 ? -2.888 5.605 -17.734 1.00 67.94 95 TYR A O 1
ATOM 740 N N . GLY A 1 96 ? -1.342 6.672 -18.975 1.00 63.00 96 GLY A N 1
ATOM 741 C CA . GLY A 1 96 ? -1.639 7.986 -18.435 1.00 63.00 96 GLY A CA 1
ATOM 742 C C . GLY A 1 96 ? -2.864 8.537 -19.141 1.00 63.00 96 GLY A C 1
ATOM 743 O O . GLY A 1 96 ? -2.813 8.73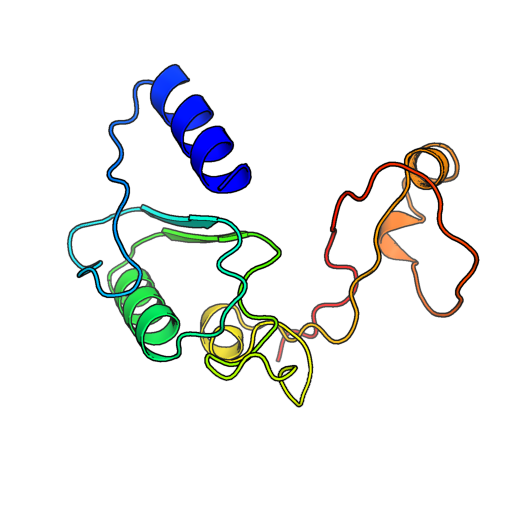6 -20.350 1.00 63.00 96 GLY A O 1
ATOM 744 N N . LEU A 1 97 ? -3.942 8.772 -18.401 1.00 60.03 97 LEU A N 1
ATOM 745 C CA . LEU A 1 97 ? -5.087 9.503 -18.934 1.00 60.03 97 LEU A CA 1
ATOM 746 C C . LEU A 1 97 ? -4.787 10.996 -18.866 1.00 60.03 97 LEU A C 1
ATOM 748 O O . LEU A 1 97 ? -4.255 11.460 -17.856 1.00 60.03 97 LEU A O 1
ATOM 752 N N . THR A 1 98 ? -5.137 11.720 -19.921 1.00 59.53 98 THR A N 1
ATOM 753 C CA . THR A 1 98 ? -5.125 13.183 -19.991 1.00 59.53 98 THR A CA 1
ATOM 754 C C . THR A 1 98 ? -6.531 13.730 -19.758 1.00 59.53 98 THR A C 1
ATOM 756 O O . THR A 1 98 ? -7.521 13.005 -19.860 1.00 59.53 98 THR A O 1
ATOM 759 N N . ALA A 1 99 ? -6.657 15.016 -19.424 1.00 55.38 99 ALA A N 1
ATOM 760 C CA . ALA A 1 99 ? -7.965 15.626 -19.150 1.00 55.38 99 ALA A CA 1
ATOM 761 C C . ALA A 1 99 ? -8.955 15.508 -20.333 1.00 55.38 99 ALA A C 1
ATOM 763 O O . ALA A 1 99 ? -10.156 15.386 -20.103 1.00 55.38 99 ALA A O 1
ATOM 764 N N . GLY A 1 100 ? -8.455 15.474 -21.576 1.00 57.53 100 GLY A N 1
ATOM 765 C CA . GLY A 1 100 ? -9.275 15.318 -22.784 1.00 57.53 100 GLY A CA 1
ATOM 766 C C . GLY A 1 100 ? -9.915 13.934 -22.946 1.00 57.53 100 GLY A C 1
ATOM 767 O O . GLY A 1 100 ? -10.946 13.814 -23.603 1.00 57.53 100 GLY A O 1
ATOM 768 N N . ASP A 1 101 ? -9.371 12.902 -22.293 1.00 54.12 101 ASP A N 1
ATOM 769 C CA . ASP A 1 101 ? -9.883 11.528 -22.389 1.00 54.12 101 ASP A CA 1
ATOM 770 C C . ASP A 1 101 ? -11.187 11.323 -21.591 1.00 54.12 101 ASP A C 1
ATOM 772 O O . ASP A 1 101 ? -11.946 10.390 -21.853 1.00 54.12 101 ASP A O 1
ATOM 776 N N . TYR A 1 102 ? -11.479 12.203 -20.623 1.00 47.75 102 TYR A N 1
ATOM 777 C CA . TYR A 1 102 ? -12.652 12.105 -19.742 1.00 47.75 102 TYR A CA 1
ATOM 778 C C . TYR A 1 102 ? -13.940 12.675 -20.352 1.00 47.75 102 TYR A C 1
ATOM 780 O O . TYR A 1 102 ? -15.030 12.270 -19.947 1.00 47.75 102 TYR A O 1
ATOM 788 N N . GLU A 1 103 ? -13.841 13.605 -21.306 1.00 51.09 103 GLU A N 1
ATOM 789 C CA . GLU A 1 103 ? -15.010 14.258 -21.916 1.00 51.09 103 GLU A CA 1
ATOM 790 C C . GLU A 1 103 ? -15.670 13.416 -23.017 1.00 51.09 103 GLU A C 1
ATOM 792 O O . GLU A 1 103 ? -16.823 13.674 -23.364 1.00 51.09 103 GLU A O 1
ATOM 797 N N . HIS A 1 104 ? -14.978 12.412 -23.570 1.00 48.97 104 HIS A N 1
ATOM 798 C CA . HIS A 1 104 ? -15.430 11.766 -24.803 1.00 48.97 104 HIS A CA 1
ATOM 799 C C . HIS A 1 104 ? -16.369 10.564 -24.600 1.00 48.97 104 HIS A C 1
ATOM 801 O O . HIS A 1 104 ? -17.259 10.376 -25.426 1.00 48.97 104 HIS A O 1
ATOM 807 N N . ASP A 1 105 ? -16.232 9.770 -23.525 1.00 45.91 105 ASP A N 1
ATOM 808 C CA . ASP A 1 105 ? -17.145 8.645 -23.236 1.00 45.91 105 ASP A CA 1
ATOM 809 C C . ASP A 1 105 ? -16.916 8.030 -21.826 1.00 45.91 105 ASP A C 1
ATOM 811 O O . ASP A 1 105 ? -15.872 7.418 -21.581 1.00 45.91 105 ASP A O 1
ATOM 815 N N . PRO A 1 106 ? -17.893 8.079 -20.897 1.00 48.19 106 PRO A N 1
ATOM 816 C CA . PRO A 1 106 ? -17.812 7.393 -19.600 1.00 48.19 106 PRO A CA 1
ATOM 817 C C . PRO A 1 106 ? -17.634 5.864 -19.700 1.00 48.19 106 PRO A C 1
ATOM 819 O O . PRO A 1 106 ? -17.129 5.243 -18.764 1.00 48.19 106 PRO A O 1
ATOM 822 N N . ALA A 1 107 ? -18.038 5.243 -20.816 1.00 43.91 107 ALA A N 1
ATOM 823 C CA . ALA A 1 107 ? -17.884 3.815 -21.090 1.00 43.91 107 ALA A CA 1
ATOM 824 C C . ALA A 1 107 ? -16.561 3.457 -21.802 1.00 43.91 107 ALA A C 1
ATOM 826 O O . ALA A 1 107 ? -16.174 2.281 -21.800 1.00 43.91 107 ALA A O 1
ATOM 827 N N . ALA A 1 108 ? -15.811 4.434 -22.332 1.00 44.41 108 ALA A N 1
ATOM 828 C CA . ALA A 1 108 ? -14.470 4.207 -22.884 1.00 44.41 108 ALA A CA 1
ATOM 829 C C . ALA A 1 108 ? -13.475 3.750 -21.807 1.00 44.41 108 ALA A C 1
ATOM 831 O O . ALA A 1 108 ? -12.561 2.979 -22.097 1.00 44.41 108 ALA A O 1
ATOM 832 N N . VAL A 1 109 ? -13.734 4.101 -20.542 1.00 47.22 109 VAL A N 1
ATOM 833 C CA . VAL A 1 109 ? -12.995 3.650 -19.348 1.00 47.22 109 VAL A CA 1
ATOM 834 C C . VAL A 1 109 ? -12.922 2.117 -19.245 1.00 47.22 109 VAL A C 1
ATOM 836 O O . VAL A 1 109 ? -11.949 1.582 -18.722 1.00 47.22 109 VAL A O 1
ATOM 839 N N . ALA A 1 110 ? -13.916 1.397 -19.777 1.00 39.38 110 ALA A N 1
ATOM 840 C CA . ALA A 1 110 ? -13.956 -0.067 -19.776 1.00 39.38 110 ALA A CA 1
ATOM 841 C C . ALA A 1 110 ? -13.406 -0.708 -21.068 1.00 39.38 110 ALA A C 1
ATOM 843 O O . ALA A 1 110 ? -13.224 -1.924 -21.119 1.00 39.38 110 ALA A O 1
ATOM 844 N N . ARG A 1 111 ? -13.174 0.078 -22.129 1.00 39.09 111 ARG A N 1
ATOM 845 C CA . ARG A 1 111 ? -12.910 -0.409 -23.495 1.00 39.09 111 ARG A CA 1
ATOM 846 C C . ARG A 1 111 ? -11.553 -0.013 -24.066 1.00 39.09 111 ARG A C 1
ATOM 848 O O . ARG A 1 111 ? -11.372 -0.192 -25.266 1.00 39.09 111 ARG A O 1
ATOM 855 N N . VAL A 1 112 ? -10.593 0.457 -23.264 1.00 43.44 112 VAL A N 1
ATOM 856 C CA . VAL A 1 112 ? -9.216 0.703 -23.743 1.00 43.44 112 VAL A CA 1
ATOM 857 C C . VAL A 1 112 ? -8.532 -0.635 -24.065 1.00 43.44 112 VAL A C 1
ATOM 859 O O . VAL A 1 112 ? -7.729 -1.183 -23.314 1.00 43.44 112 VAL A O 1
ATOM 862 N N . ARG A 1 113 ? -8.925 -1.194 -25.207 1.00 36.66 113 ARG A N 1
ATOM 863 C CA . ARG A 1 113 ? -8.344 -2.312 -25.924 1.00 36.66 113 ARG A CA 1
ATOM 864 C C . ARG A 1 113 ? -7.711 -1.702 -27.165 1.00 36.66 113 ARG A C 1
ATOM 866 O O . ARG A 1 113 ? -8.428 -1.222 -28.030 1.00 36.66 113 ARG A O 1
ATOM 873 N N . THR A 1 114 ? -6.385 -1.788 -27.219 1.00 39.16 114 THR A N 1
ATOM 874 C CA . THR A 1 114 ? -5.592 -1.752 -28.453 1.00 39.16 114 THR A CA 1
ATOM 875 C C . THR A 1 114 ? -5.780 -0.488 -29.294 1.00 39.16 114 THR A C 1
ATOM 877 O O . THR A 1 114 ? -6.495 -0.529 -30.277 1.00 39.16 114 THR A O 1
ATOM 880 N N . GLU A 1 115 ? -5.122 0.611 -28.926 1.00 32.41 115 GLU A N 1
ATOM 881 C CA . GLU A 1 115 ? -4.321 1.462 -29.831 1.00 32.41 115 GLU A CA 1
ATOM 882 C C . GLU A 1 115 ? -3.936 2.778 -29.140 1.00 32.41 115 GLU A C 1
ATOM 884 O O . GLU A 1 115 ? -4.702 3.365 -28.380 1.00 32.41 115 GLU A O 1
ATOM 889 N N . GLN A 1 116 ? -2.682 3.184 -29.358 1.00 42.00 116 GLN A N 1
ATOM 890 C CA . GLN A 1 116 ? -2.098 4.449 -28.910 1.00 42.00 116 GLN A CA 1
ATOM 891 C C . GLN A 1 116 ? -2.726 5.637 -29.652 1.00 42.00 116 GLN A C 1
ATOM 893 O O . GLN A 1 116 ? -3.133 5.457 -30.794 1.00 42.00 116 GLN A O 1
ATOM 898 N N . THR A 1 117 ? -2.643 6.856 -29.099 1.00 32.09 117 THR A N 1
ATOM 899 C CA . THR A 1 117 ? -1.998 8.027 -29.745 1.00 32.09 117 THR A CA 1
ATOM 900 C C . THR A 1 117 ? -1.817 9.176 -28.734 1.00 32.09 117 THR A C 1
ATOM 902 O O . THR A 1 117 ? -2.724 9.471 -27.973 1.00 32.09 117 THR A O 1
ATOM 905 N N . ASP A 1 118 ? -0.607 9.751 -28.760 1.00 36.34 118 ASP A N 1
ATOM 906 C CA . ASP A 1 118 ? -0.109 11.083 -28.349 1.00 36.34 118 ASP A CA 1
ATOM 907 C C . ASP A 1 118 ? -0.613 11.785 -27.064 1.00 36.34 118 ASP A C 1
ATOM 909 O O . ASP A 1 118 ? -1.795 12.012 -26.839 1.00 36.34 118 ASP A O 1
ATOM 913 N N . VAL A 1 119 ? 0.350 12.198 -26.233 1.00 40.62 119 VAL A N 1
ATOM 914 C CA . VAL A 1 119 ? 0.189 12.592 -24.825 1.00 40.62 119 VAL A CA 1
ATOM 915 C C . VAL A 1 119 ? 0.590 14.050 -24.634 1.00 40.62 119 VAL A C 1
ATOM 917 O O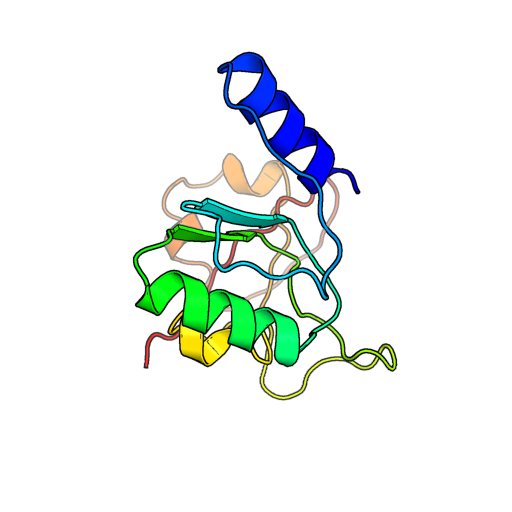 . VAL A 1 119 ? 1.777 14.342 -24.776 1.00 40.62 119 VAL A O 1
ATOM 920 N N . ARG A 1 120 ? -0.325 14.921 -24.168 1.00 36.50 120 ARG A N 1
ATOM 921 C CA . ARG A 1 120 ? 0.005 16.103 -23.337 1.00 36.50 120 ARG A CA 1
ATOM 922 C C . ARG A 1 120 ? -1.113 16.433 -22.335 1.00 36.50 120 ARG A C 1
ATOM 924 O O . ARG A 1 120 ? -2.269 16.567 -22.704 1.00 36.50 120 ARG A O 1
ATOM 931 N N . ASP A 1 121 ? -0.678 16.616 -21.090 1.00 32.84 121 ASP A N 1
ATOM 932 C CA . ASP A 1 121 ? -1.359 17.159 -19.905 1.00 32.84 121 ASP A CA 1
ATOM 933 C C . ASP A 1 121 ? -2.243 16.247 -19.028 1.00 32.84 121 ASP A C 1
ATOM 935 O O . ASP A 1 121 ? -3.342 15.823 -19.373 1.00 32.84 121 ASP A O 1
ATOM 939 N N . GLY A 1 122 ? -1.760 16.064 -17.788 1.00 38.53 122 GLY A N 1
ATOM 940 C CA . GLY A 1 122 ? -2.562 15.668 -16.627 1.00 38.53 122 GLY A CA 1
ATOM 941 C C . GLY A 1 122 ? -2.585 14.177 -16.298 1.00 38.53 122 GLY A C 1
ATOM 942 O O . GLY A 1 122 ? -3.662 13.611 -16.221 1.00 38.53 122 GLY A O 1
ATOM 943 N N . LEU A 1 123 ? -1.426 13.554 -16.048 1.00 30.61 123 LEU A N 1
ATOM 944 C CA . LEU A 1 123 ? -1.317 12.113 -15.775 1.00 30.61 123 LEU A CA 1
ATOM 945 C C . LEU A 1 123 ? -2.053 11.691 -14.489 1.00 30.61 123 LEU A C 1
ATOM 947 O O . LEU A 1 123 ? -1.503 11.764 -13.386 1.00 30.61 123 LEU A O 1
ATOM 951 N N . VAL A 1 124 ? -3.272 11.176 -14.642 1.00 38.19 124 VAL A N 1
ATOM 952 C CA . VAL A 1 124 ? -3.927 10.328 -13.638 1.00 38.19 124 VAL A CA 1
ATOM 953 C C . VAL A 1 124 ? -3.705 8.882 -14.064 1.00 38.19 124 VAL A C 1
ATOM 955 O O . VAL A 1 124 ? -4.150 8.461 -15.129 1.00 38.19 124 VAL A O 1
ATOM 958 N N . ASN A 1 125 ? -2.974 8.121 -13.251 1.00 33.38 125 ASN A N 1
ATOM 959 C CA . ASN A 1 125 ? -2.655 6.730 -13.555 1.00 33.38 125 ASN A CA 1
ATOM 960 C C . ASN A 1 125 ? -3.826 5.846 -13.092 1.00 33.38 125 ASN A C 1
ATOM 962 O O . ASN A 1 125 ? -4.084 5.750 -11.890 1.00 33.38 125 ASN A O 1
ATOM 966 N N . ARG A 1 126 ? -4.556 5.224 -14.026 1.00 49.41 126 ARG A N 1
ATOM 967 C CA . ARG A 1 126 ? -5.568 4.198 -13.720 1.00 49.41 126 ARG A CA 1
ATOM 968 C C . ARG A 1 126 ? -5.227 2.892 -14.433 1.00 49.41 126 ARG A C 1
ATOM 970 O O . ARG A 1 126 ? -4.785 2.875 -15.574 1.00 49.41 126 ARG A O 1
ATOM 977 N N . LEU A 1 127 ? -5.421 1.796 -13.707 1.00 41.41 127 LEU A N 1
ATOM 978 C CA . LEU A 1 127 ? -5.037 0.440 -14.084 1.00 41.41 127 LEU A CA 1
ATOM 979 C C . LEU A 1 127 ? -6.120 -0.139 -15.007 1.00 41.41 127 LEU A C 1
ATOM 981 O O . LEU A 1 127 ? -7.235 -0.403 -14.565 1.00 41.41 127 LEU A O 1
ATOM 985 N N . SER A 1 128 ? -5.816 -0.272 -16.297 1.00 42.75 128 SER A N 1
ATOM 986 C CA . SER A 1 128 ? -6.792 -0.628 -17.341 1.00 42.75 128 SER A CA 1
ATOM 987 C C . SER A 1 128 ? -6.827 -2.120 -17.677 1.00 42.75 128 SER A C 1
ATOM 989 O O . SER A 1 128 ? -7.786 -2.588 -18.289 1.00 42.75 128 SER A O 1
ATOM 991 N N . ARG A 1 129 ? -5.822 -2.896 -17.245 1.00 37.88 129 ARG A N 1
ATOM 992 C CA . ARG A 1 129 ? -5.835 -4.356 -17.377 1.00 37.88 129 ARG A CA 1
ATOM 993 C C . ARG A 1 129 ? -5.205 -5.041 -16.168 1.00 37.88 129 ARG A C 1
ATOM 995 O O . ARG A 1 129 ? -3.987 -5.039 -16.011 1.00 37.88 129 ARG A O 1
ATOM 1002 N N . ALA A 1 130 ? -6.060 -5.644 -15.350 1.00 43.00 130 ALA A N 1
ATOM 1003 C CA . ALA A 1 130 ? -5.700 -6.625 -14.337 1.00 43.00 130 ALA A CA 1
ATOM 1004 C C . ALA A 1 130 ? -6.191 -7.994 -14.814 1.00 43.00 130 ALA A C 1
ATOM 1006 O O . ALA A 1 130 ? -7.384 -8.164 -15.063 1.00 43.00 130 ALA A O 1
ATOM 1007 N N . VAL A 1 131 ? -5.288 -8.960 -14.960 1.00 46.34 131 VAL A N 1
ATOM 1008 C CA . VAL A 1 131 ? -5.690 -10.367 -15.091 1.00 46.34 131 VAL A CA 1
ATOM 1009 C C . VAL A 1 131 ? -5.766 -10.941 -13.682 1.00 46.34 131 VAL A C 1
ATOM 1011 O O . VAL A 1 131 ? -4.758 -10.928 -12.973 1.00 46.34 131 VAL A O 1
ATOM 1014 N N . VAL A 1 132 ? -6.957 -11.387 -13.283 1.00 41.09 132 VAL A N 1
ATOM 1015 C CA . VAL A 1 132 ? -7.170 -12.162 -12.054 1.00 41.09 132 VAL A CA 1
ATOM 1016 C C . VAL A 1 132 ? -6.871 -13.619 -12.391 1.00 41.09 132 VAL A C 1
ATOM 1018 O O . VAL A 1 132 ? -7.371 -14.112 -13.404 1.00 41.09 132 VAL A O 1
ATOM 1021 N N . THR A 1 133 ? -5.999 -14.258 -11.611 1.00 46.62 133 THR A N 1
ATOM 1022 C CA . THR A 1 133 ? -5.623 -15.674 -11.798 1.00 46.62 133 THR A CA 1
ATOM 1023 C C . THR A 1 133 ? -6.496 -16.572 -10.939 1.00 46.62 133 THR A C 1
ATOM 1025 O O . THR A 1 133 ? -6.840 -16.132 -9.820 1.00 46.62 133 THR A O 1
#

Foldseek 3Di:
DVQVVVVVVVCVVVVHDDDDDDLPDQPQPALEAEARAQQEDDLVSLVSLLVSVVVNHHYHYHPPDAQAHPVRHGDPQAGPPNNCVVVQWGAHDKDFDAPVNVPPDPCVLQVPDDDDDDDDHDGDIDGRDIDRD